Protein AF-K5BIT6-F1 (afdb_monomer)

Organism: Mycolicibacterium hassiacum (strain DSM 44199 / CIP 105218 / JCM 12690 / 3849) (NCBI:txid1122247)

Foldseek 3Di:
DQDPVNVVVVLVVCVVVQQKDWDWDPDVVTDIDIDGDPVNVVVVVVCVVVVVVCVVCVVVVVVVVVD

Radius of gyration: 16.74 Å; Cα contacts (8 Å, |Δi|>4): 42; chains: 1; bounding box: 30×27×47 Å

Sequence (67 aa):
LISQKMLTQHLKELQRHGVVHRESYHEVPPRVEYSMTPAGVELLAALNPLGEWAEKHIDLICAADER

Solvent-accessible surface area (backbone atoms only — not comparable to full-atom values): 3978 Å² total; per-residue (Å²): 136,84,49,73,67,57,53,53,49,51,53,52,49,37,35,76,71,52,30,34,42,78,48,77,46,94,48,92,77,71,48,74,50,77,44,72,28,75,66,25,50,54,48,48,62,67,44,44,64,56,51,56,50,44,68,76,40,41,70,62,52,58,65,55,71,79,109

Nearest PDB structures (foldseek):
  4a5m-assembly1_B  TM=9.045E-01  e=4.504E-05  Bacillus subtilis
  4a5n-assembly2_D  TM=8.967E-01  e=6.851E-05  Bacillus subtilis
  1yyv-assembly1_B  TM=8.216E-01  e=1.042E-04  Salmonella enterica subsp. enterica serovar Typhimurium str. LT2
  5hs8-assembly1_A  TM=8.559E-01  e=2.096E-04  Bacillus subtilis subsp. subtilis str. 168
  4hqe-assembly1_A  TM=9.241E-01  e=6.003E-03  Staphylococcus aureus

InterPro domains:
  IPR002577 Helix-turn-helix, HxlR type [PF01638] (2-59)
  IPR002577 Helix-turn-helix, HxlR type [PS51118] (1-62)
  IPR036388 Winged helix-like DNA-binding domain superfamily [G3DSA:1.10.10.10] (1-67)
  IPR036390 Winged helix DNA-binding domain superfamily [SSF46785] (2-63)

Mean predicted aligned error: 5.88 Å

pLDDT: mean 89.53, std 10.78, range [45.78, 97.06]

Structure (mmCIF, N/CA/C/O backbone):
data_AF-K5BIT6-F1
#
_entry.id   AF-K5BIT6-F1
#
loop_
_atom_site.group_PDB
_atom_site.id
_atom_site.type_symbol
_atom_site.label_atom_id
_atom_site.label_alt_i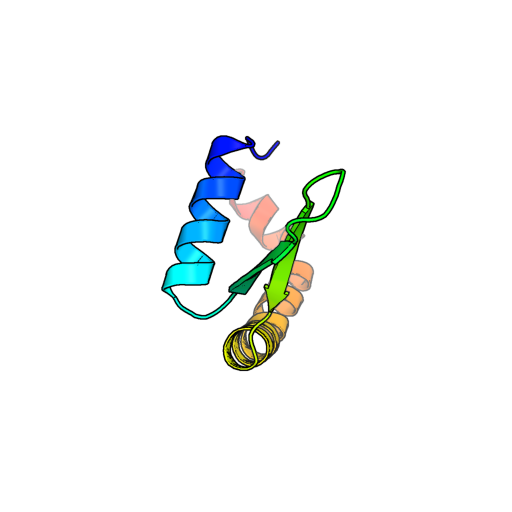d
_atom_site.label_comp_id
_atom_site.label_asym_id
_atom_site.label_entity_id
_atom_site.label_seq_id
_atom_site.pdbx_PDB_ins_code
_atom_site.Cartn_x
_atom_site.Cartn_y
_atom_site.Cartn_z
_atom_site.occupancy
_atom_site.B_iso_or_equiv
_atom_site.auth_seq_id
_atom_site.auth_comp_id
_atom_site.auth_asym_id
_atom_site.auth_atom_id
_atom_site.pdbx_PDB_model_num
ATOM 1 N N . LEU A 1 1 ? 10.655 11.651 0.442 1.00 56.06 1 LEU A N 1
ATOM 2 C CA . LEU A 1 1 ? 10.066 11.580 1.803 1.00 56.06 1 LEU A CA 1
ATOM 3 C C . LEU A 1 1 ? 8.556 11.712 1.678 1.00 56.06 1 LEU A C 1
ATOM 5 O O . LEU A 1 1 ? 8.094 12.735 1.193 1.00 56.06 1 LEU A O 1
ATOM 9 N N . ILE A 1 2 ? 7.792 10.685 2.049 1.00 74.69 2 ILE A N 1
ATOM 10 C CA . ILE A 1 2 ? 6.325 10.768 2.054 1.00 74.69 2 ILE A CA 1
ATOM 11 C C . ILE A 1 2 ? 5.902 11.394 3.385 1.00 74.69 2 ILE A C 1
ATOM 13 O O . ILE A 1 2 ? 6.340 10.950 4.444 1.00 74.69 2 ILE A O 1
ATOM 17 N N . SER A 1 3 ? 5.073 12.440 3.348 1.00 90.31 3 SER A N 1
ATOM 18 C CA . SER A 1 3 ? 4.543 13.037 4.578 1.00 90.31 3 SER A CA 1
ATOM 19 C C . SER A 1 3 ? 3.475 12.136 5.207 1.00 90.31 3 SER A C 1
ATOM 21 O O . SER A 1 3 ? 2.720 11.470 4.496 1.00 90.31 3 SER A O 1
ATOM 23 N N . GLN A 1 4 ? 3.343 12.159 6.539 1.00 87.50 4 GLN A N 1
ATOM 24 C CA . GLN A 1 4 ? 2.297 11.391 7.238 1.00 87.50 4 GLN A CA 1
ATOM 25 C C . GLN A 1 4 ? 0.889 11.719 6.718 1.00 87.50 4 GLN A C 1
ATOM 27 O O . GLN A 1 4 ? 0.036 10.838 6.599 1.00 87.50 4 GLN A O 1
ATOM 32 N N . LYS A 1 5 ? 0.657 12.990 6.362 1.00 88.75 5 LYS A N 1
ATOM 33 C CA . LYS A 1 5 ? -0.608 13.458 5.792 1.00 88.75 5 LYS A CA 1
ATOM 34 C C . LYS A 1 5 ? -0.887 12.811 4.433 1.00 88.75 5 LYS A C 1
ATOM 36 O O . LYS A 1 5 ? -1.992 12.316 4.232 1.00 88.75 5 LYS A O 1
ATOM 41 N N . MET A 1 6 ? 0.103 12.782 3.537 1.00 93.38 6 MET A N 1
ATOM 42 C CA . MET A 1 6 ? -0.036 12.159 2.215 1.00 93.38 6 MET A CA 1
ATOM 43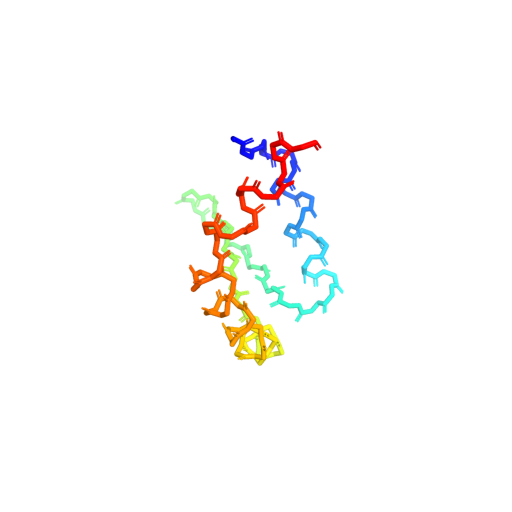 C C . MET A 1 6 ? -0.238 10.648 2.321 1.00 93.38 6 MET A C 1
ATOM 45 O O . MET A 1 6 ? -1.139 10.115 1.686 1.00 93.38 6 MET A O 1
ATOM 49 N N . LEU A 1 7 ? 0.532 9.967 3.176 1.00 90.62 7 LEU A N 1
ATOM 50 C CA . LEU A 1 7 ? 0.367 8.529 3.397 1.00 90.62 7 LEU A CA 1
ATOM 51 C C . LEU A 1 7 ? -1.044 8.199 3.903 1.00 90.62 7 LEU A C 1
ATOM 53 O O . LEU A 1 7 ? -1.708 7.315 3.371 1.00 90.62 7 LEU A O 1
ATOM 57 N N . THR A 1 8 ? -1.529 8.951 4.893 1.00 91.25 8 THR A N 1
ATOM 58 C CA . THR A 1 8 ? -2.880 8.765 5.441 1.00 91.25 8 THR A CA 1
ATOM 59 C C . THR A 1 8 ? -3.957 9.022 4.388 1.00 91.25 8 THR A C 1
ATOM 61 O O . THR A 1 8 ? -4.964 8.318 4.358 1.00 91.25 8 THR A O 1
ATOM 64 N N . GLN A 1 9 ? -3.765 10.025 3.526 1.00 93.50 9 GLN A N 1
ATOM 65 C CA . GLN A 1 9 ? -4.696 10.317 2.441 1.00 93.50 9 GLN A CA 1
ATOM 66 C C . GLN A 1 9 ? -4.746 9.167 1.426 1.00 93.50 9 GLN A C 1
ATOM 68 O O . GLN A 1 9 ? -5.832 8.662 1.153 1.00 93.50 9 GLN A O 1
ATOM 73 N N . HIS A 1 10 ? -3.595 8.698 0.941 1.00 94.00 10 HIS A N 1
ATOM 74 C CA . HIS A 1 10 ? -3.542 7.595 -0.021 1.00 94.00 10 HIS A CA 1
ATOM 75 C C . HIS A 1 10 ? -4.107 6.292 0.560 1.00 94.00 10 HIS A C 1
ATOM 77 O O . HIS A 1 10 ? -4.862 5.598 -0.115 1.00 94.00 10 HIS A O 1
ATOM 83 N N . LEU A 1 11 ? -3.829 5.973 1.830 1.00 93.56 11 LEU A N 1
ATOM 84 C CA . LEU A 1 11 ? -4.411 4.793 2.482 1.00 93.56 11 LEU A CA 1
ATOM 85 C C . LEU A 1 11 ? -5.939 4.887 2.592 1.00 93.56 11 LEU A C 1
ATOM 87 O O . LEU A 1 11 ? -6.627 3.894 2.370 1.00 93.56 11 LEU A O 1
ATOM 91 N N . LYS A 1 12 ? -6.489 6.075 2.879 1.00 93.62 12 LYS A N 1
ATOM 92 C CA . LYS A 1 12 ? -7.946 6.295 2.876 1.00 93.62 12 LYS A CA 1
ATOM 93 C C . LYS A 1 12 ? -8.552 6.123 1.485 1.00 93.62 12 LYS A C 1
ATOM 95 O O . LYS A 1 12 ? -9.640 5.566 1.366 1.00 93.62 12 LYS A O 1
ATOM 100 N N . GLU A 1 13 ? -7.870 6.594 0.445 1.00 95.44 13 GLU A N 1
ATOM 101 C CA . GLU A 1 13 ? -8.308 6.421 -0.942 1.00 95.44 13 GLU A CA 1
ATOM 102 C C . GLU A 1 13 ? -8.302 4.938 -1.333 1.00 95.44 13 GLU A C 1
ATOM 104 O O . GLU A 1 13 ? -9.329 4.422 -1.770 1.00 95.44 13 GLU A O 1
ATOM 109 N N . LEU A 1 14 ? -7.207 4.218 -1.077 1.00 94.94 14 LEU A N 1
ATOM 110 C CA . LEU A 1 14 ? -7.103 2.778 -1.341 1.00 94.94 14 LEU A CA 1
ATOM 111 C C . LEU A 1 14 ? -8.126 1.955 -0.550 1.00 94.94 14 LEU A C 1
ATOM 113 O O . LEU A 1 14 ? -8.685 0.994 -1.081 1.00 94.94 14 LEU A O 1
ATOM 117 N N . GLN A 1 15 ? -8.426 2.355 0.689 1.00 94.94 15 GLN A N 1
ATOM 118 C CA . GLN A 1 15 ? -9.508 1.759 1.468 1.00 94.94 15 GLN A CA 1
ATOM 119 C C . GLN A 1 15 ? -10.871 1.999 0.807 1.00 94.94 15 GLN A C 1
ATOM 121 O O . GLN A 1 15 ? -11.660 1.066 0.666 1.00 94.94 15 GLN A O 1
ATOM 126 N N . ARG A 1 16 ? -11.153 3.230 0.357 1.00 95.25 16 ARG A N 1
ATOM 127 C CA . ARG A 1 16 ? -12.407 3.573 -0.336 1.00 95.25 16 ARG A CA 1
ATOM 128 C C . ARG A 1 16 ? -12.573 2.801 -1.647 1.00 95.25 16 ARG A C 1
ATOM 130 O O . ARG A 1 16 ? -13.693 2.459 -2.009 1.00 95.25 16 ARG A O 1
ATOM 137 N N . HIS A 1 17 ? -11.473 2.528 -2.342 1.00 95.06 17 HIS A N 1
ATOM 138 C CA . HIS A 1 17 ? -11.455 1.741 -3.574 1.00 95.06 17 HIS A CA 1
ATOM 139 C C . HIS A 1 17 ? -11.478 0.221 -3.336 1.00 95.06 17 HIS A C 1
ATOM 141 O O . HIS A 1 17 ? -11.492 -0.537 -4.299 1.00 95.06 17 HIS A O 1
ATOM 147 N N . GLY A 1 18 ? -11.508 -0.236 -2.079 1.00 93.94 18 GLY A N 1
ATOM 148 C CA . GLY A 1 18 ? -11.589 -1.658 -1.742 1.00 93.94 18 GLY A CA 1
ATOM 149 C C . GLY A 1 18 ? -10.296 -2.434 -1.986 1.00 93.94 18 GLY A C 1
ATOM 150 O O . GLY A 1 18 ? -10.336 -3.658 -2.029 1.00 93.94 18 GLY A O 1
ATOM 151 N N . VAL A 1 19 ? -9.160 -1.748 -2.136 1.00 95.94 19 VAL A N 1
ATOM 152 C CA . VAL A 1 19 ? -7.831 -2.349 -2.363 1.00 95.94 19 VAL A CA 1
ATOM 153 C C . VAL A 1 19 ? -7.151 -2.687 -1.033 1.00 95.94 19 VAL A C 1
ATOM 155 O O . VAL A 1 19 ? -6.468 -3.701 -0.910 1.00 95.94 19 VAL A O 1
ATOM 158 N N . VAL A 1 20 ? -7.367 -1.849 -0.017 1.00 96.62 20 VAL A N 1
ATOM 159 C CA . VAL A 1 20 ? -6.766 -1.988 1.315 1.00 96.62 20 VAL A CA 1
ATOM 160 C C . VAL A 1 20 ? -7.860 -2.136 2.371 1.00 96.62 20 VAL A C 1
ATOM 162 O O . VAL A 1 20 ? -8.824 -1.375 2.406 1.00 96.62 20 VAL A O 1
ATOM 165 N N . HIS A 1 21 ? -7.701 -3.107 3.261 1.00 95.50 21 HIS A N 1
ATOM 166 C CA . HIS A 1 21 ? -8.479 -3.258 4.479 1.00 95.50 21 HIS A CA 1
ATOM 167 C C . HIS A 1 21 ? -7.785 -2.531 5.635 1.00 95.50 21 HIS A C 1
ATOM 169 O O . HIS A 1 21 ? -6.562 -2.564 5.756 1.00 95.50 21 HIS A O 1
ATOM 175 N N . ARG A 1 22 ? -8.573 -1.870 6.487 1.00 95.50 22 ARG A N 1
ATOM 176 C CA . ARG A 1 22 ? -8.095 -1.170 7.681 1.00 95.50 22 ARG A CA 1
ATOM 177 C C . ARG A 1 22 ? -8.770 -1.767 8.904 1.00 95.50 22 ARG A C 1
ATOM 179 O O . ARG A 1 22 ? -9.985 -1.633 9.049 1.00 95.50 22 ARG A O 1
ATOM 186 N N . GLU A 1 23 ? -7.974 -2.301 9.816 1.00 94.69 23 GLU A N 1
ATOM 187 C CA . GLU A 1 23 ? -8.443 -2.867 11.074 1.00 94.69 23 GLU A CA 1
ATOM 188 C C . GLU A 1 23 ? -7.952 -2.024 12.255 1.00 94.69 23 GLU A C 1
ATOM 190 O O . GLU A 1 23 ? -6.812 -1.561 12.287 1.00 94.69 23 GLU A O 1
ATOM 195 N N . SER A 1 24 ? -8.839 -1.738 13.210 1.00 93.62 24 SER A N 1
ATOM 196 C CA . SER A 1 24 ? -8.511 -0.975 14.420 1.00 93.62 24 SER A CA 1
ATOM 197 C C . SER A 1 24 ? -8.664 -1.858 15.642 1.00 93.62 24 SER A C 1
ATOM 199 O O . SER A 1 24 ? -9.763 -2.322 15.944 1.00 93.62 24 SER A O 1
ATOM 201 N N . TYR A 1 25 ? -7.562 -2.037 16.356 1.00 93.56 25 TYR A N 1
ATOM 202 C CA . TYR A 1 25 ? -7.503 -2.847 17.557 1.00 93.56 25 TYR A CA 1
ATOM 203 C C . TYR A 1 25 ? -7.615 -1.937 18.775 1.00 93.56 25 TYR A C 1
ATOM 205 O O . TYR A 1 25 ? -6.774 -1.067 19.009 1.00 93.56 25 TYR A O 1
ATOM 213 N N . HIS A 1 26 ? -8.675 -2.143 19.552 1.00 88.94 26 HIS A N 1
ATOM 214 C CA . HIS A 1 26 ? -8.963 -1.392 20.775 1.00 88.94 26 HIS A CA 1
ATOM 215 C C . HIS A 1 26 ? -8.222 -1.999 21.980 1.00 88.94 26 HIS A C 1
ATOM 217 O O . HIS A 1 26 ? -8.814 -2.251 23.026 1.00 88.94 26 HIS A O 1
ATOM 223 N N . GLU A 1 27 ? -6.931 -2.279 21.808 1.00 88.88 27 GLU A N 1
ATOM 224 C CA . GLU A 1 27 ? -6.027 -2.748 22.862 1.00 88.88 27 GLU A CA 1
ATOM 225 C C . GLU A 1 27 ? -5.192 -1.582 23.418 1.00 88.88 27 GLU A C 1
ATOM 227 O O . GLU A 1 27 ? -5.235 -0.465 22.899 1.00 88.88 27 GLU A O 1
ATOM 232 N N . VAL A 1 28 ? -4.456 -1.813 24.507 1.00 88.12 28 VAL A N 1
ATOM 233 C CA . VAL A 1 28 ? -3.505 -0.836 25.054 1.00 88.12 28 VAL A CA 1
ATOM 234 C C . VAL A 1 28 ? -2.092 -1.355 24.778 1.00 88.12 28 VAL A C 1
ATOM 236 O O . VAL A 1 28 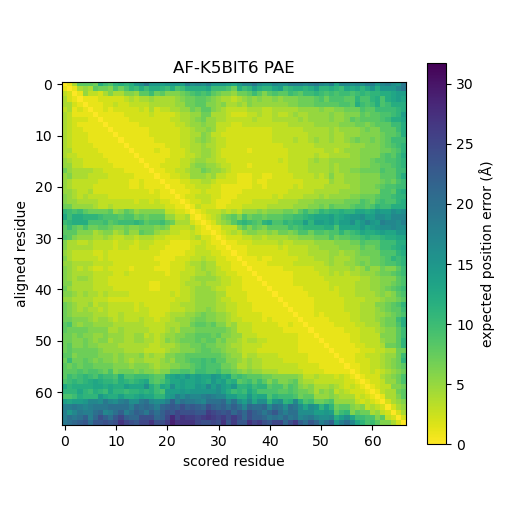? -1.729 -2.381 25.354 1.00 88.12 28 VAL A O 1
ATOM 239 N N . PRO A 1 29 ? -1.277 -0.669 23.953 1.00 84.69 29 PRO A N 1
ATOM 240 C CA . PRO A 1 29 ? -1.555 0.576 23.222 1.00 84.69 29 PRO A CA 1
ATOM 241 C C . PRO A 1 29 ? -2.444 0.368 21.976 1.00 84.69 29 PRO A C 1
ATOM 243 O O . PRO A 1 29 ? -2.355 -0.677 21.337 1.00 84.69 29 PRO A O 1
ATOM 246 N N . PRO A 1 30 ? -3.259 1.364 21.579 1.00 88.69 30 PRO A N 1
ATOM 247 C CA . PRO A 1 30 ? -4.123 1.229 20.409 1.00 88.69 30 PRO A CA 1
ATOM 248 C C . PRO A 1 30 ? -3.287 1.119 19.132 1.00 88.69 30 PRO A C 1
ATOM 250 O O . PRO A 1 30 ? -2.409 1.952 18.887 1.00 88.69 30 PRO A O 1
ATOM 253 N N . ARG A 1 31 ? -3.596 0.126 18.289 1.00 92.44 31 ARG A N 1
ATOM 254 C CA . ARG A 1 31 ? -2.943 -0.075 16.986 1.00 92.44 31 ARG A CA 1
ATOM 255 C C . ARG A 1 31 ? -3.945 -0.110 15.840 1.00 92.44 31 ARG A C 1
ATOM 257 O O . ARG A 1 31 ? -5.109 -0.483 15.993 1.00 92.44 31 ARG A O 1
ATOM 264 N N . VAL A 1 32 ? -3.466 0.288 14.668 1.00 93.12 32 VAL A N 1
ATOM 265 C CA . VAL A 1 32 ? -4.207 0.221 13.409 1.00 93.12 32 VAL A CA 1
ATOM 266 C C . VAL A 1 32 ? -3.353 -0.546 12.423 1.00 93.12 32 VAL A C 1
ATOM 268 O O . VAL A 1 32 ? -2.199 -0.181 12.206 1.00 93.12 32 VAL A O 1
ATOM 271 N N . GLU A 1 33 ? -3.930 -1.570 11.812 1.00 94.00 33 GLU A N 1
ATOM 272 C CA . GLU A 1 33 ? -3.264 -2.360 10.785 1.00 94.00 33 GLU A CA 1
ATOM 273 C C . GLU A 1 33 ? -3.945 -2.174 9.439 1.00 94.00 33 GLU A C 1
ATOM 275 O O . GLU A 1 33 ? -5.159 -1.971 9.343 1.00 94.00 33 GLU A O 1
ATOM 280 N N . TYR A 1 34 ? -3.124 -2.217 8.396 1.00 94.56 34 TYR A N 1
ATOM 281 C CA . TYR A 1 34 ? -3.561 -2.151 7.014 1.00 94.56 34 TYR A CA 1
ATOM 282 C C . TYR A 1 34 ? -3.127 -3.437 6.323 1.00 94.56 34 TYR A C 1
ATOM 284 O O . TYR A 1 34 ? -1.955 -3.806 6.380 1.00 94.56 34 TYR A O 1
ATOM 292 N N . SER A 1 35 ? -4.065 -4.106 5.666 1.00 95.50 35 SER A N 1
ATOM 293 C CA . SER A 1 35 ? -3.822 -5.335 4.914 1.00 95.50 35 SER A CA 1
ATOM 294 C C . SER A 1 35 ? -4.407 -5.220 3.511 1.00 95.50 35 SER A C 1
ATOM 296 O O . SER A 1 35 ? -5.278 -4.394 3.247 1.00 95.50 35 SER A O 1
ATOM 298 N N . MET A 1 36 ? -3.904 -6.015 2.572 1.00 95.81 36 MET A N 1
ATOM 299 C CA . MET A 1 36 ? -4.463 -6.060 1.219 1.00 95.81 36 MET A CA 1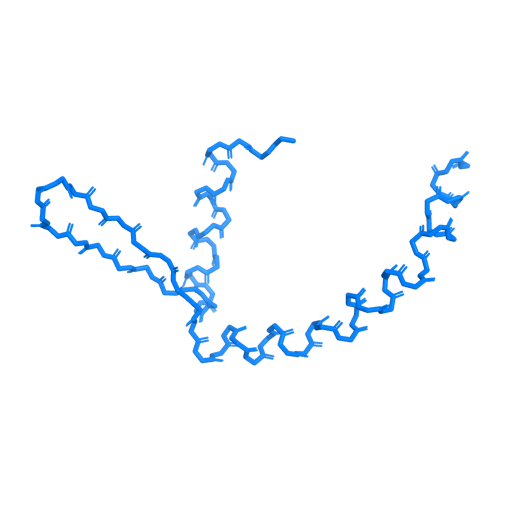
ATOM 300 C C . MET A 1 36 ? -5.780 -6.837 1.234 1.00 95.81 36 MET A C 1
ATOM 302 O O . MET A 1 36 ? -5.887 -7.876 1.885 1.00 95.81 36 MET A O 1
ATOM 306 N N . THR A 1 37 ? -6.779 -6.359 0.498 1.00 97.06 37 THR A N 1
ATOM 307 C CA . THR A 1 37 ? -7.973 -7.165 0.206 1.00 97.06 37 THR A CA 1
ATOM 308 C C . THR A 1 37 ? -7.652 -8.197 -0.884 1.00 97.06 37 THR A C 1
ATOM 310 O O . THR A 1 37 ? -6.656 -8.034 -1.593 1.00 97.06 37 THR A O 1
ATOM 313 N N . PRO A 1 38 ? -8.497 -9.223 -1.100 1.00 96.81 38 PRO A N 1
ATOM 314 C CA . PRO A 1 38 ? -8.333 -10.132 -2.238 1.00 96.81 38 PRO A CA 1
ATOM 315 C C . PRO A 1 38 ? -8.238 -9.393 -3.583 1.00 96.81 38 PRO A C 1
ATOM 317 O O . PRO A 1 38 ? -7.316 -9.636 -4.356 1.00 96.81 38 PRO A O 1
ATOM 320 N N . ALA A 1 39 ? -9.107 -8.400 -3.803 1.00 95.19 39 ALA A N 1
ATOM 321 C CA . ALA A 1 39 ? -9.069 -7.553 -4.995 1.00 95.19 39 ALA A CA 1
ATOM 322 C C . ALA A 1 39 ? -7.773 -6.728 -5.092 1.00 95.19 39 ALA A C 1
ATOM 324 O O . ALA A 1 39 ? -7.236 -6.533 -6.179 1.00 95.19 39 ALA A O 1
ATOM 325 N N . GLY A 1 40 ? -7.238 -6.257 -3.961 1.00 95.12 40 GLY A N 1
ATOM 326 C CA . GLY A 1 40 ? -5.956 -5.561 -3.933 1.00 95.12 40 GLY A CA 1
ATOM 327 C C . GLY A 1 40 ? -4.783 -6.465 -4.298 1.00 95.12 40 GLY A C 1
ATOM 328 O O . GLY A 1 40 ? -3.889 -6.036 -5.025 1.00 95.12 40 GLY A O 1
ATOM 329 N N . VAL A 1 41 ? -4.790 -7.722 -3.846 1.00 96.44 41 VAL A N 1
ATOM 330 C CA . VAL A 1 41 ? -3.771 -8.715 -4.224 1.00 96.44 41 VAL A CA 1
ATOM 331 C C . VAL A 1 41 ? -3.826 -9.009 -5.724 1.00 96.44 41 VAL A C 1
ATOM 333 O O . VAL A 1 41 ? -2.782 -9.022 -6.373 1.00 96.44 41 VAL A O 1
ATOM 336 N N . GLU A 1 42 ? -5.021 -9.182 -6.293 1.00 96.38 42 GLU A N 1
ATOM 337 C CA . GLU A 1 42 ? -5.201 -9.361 -7.741 1.00 96.38 42 GLU A CA 1
ATOM 338 C C . GLU A 1 42 ? -4.700 -8.148 -8.534 1.00 96.38 42 GLU A C 1
ATOM 340 O O . GLU A 1 42 ? -3.979 -8.304 -9.521 1.00 96.38 42 GLU A O 1
ATOM 345 N N . LEU A 1 43 ? -5.015 -6.934 -8.070 1.00 94.44 43 LEU A N 1
ATOM 346 C CA . LEU A 1 43 ? -4.512 -5.701 -8.671 1.00 94.44 43 LEU A CA 1
ATOM 347 C C . LEU A 1 43 ? -2.981 -5.646 -8.640 1.00 94.44 43 LEU A C 1
ATOM 349 O O . LEU A 1 43 ? -2.361 -5.326 -9.651 1.00 94.44 43 LEU A O 1
ATOM 353 N N . LEU A 1 44 ? -2.363 -5.976 -7.505 1.00 93.19 44 LEU A N 1
ATOM 354 C CA . LEU A 1 44 ? -0.906 -6.005 -7.389 1.00 93.19 44 LEU A CA 1
ATOM 355 C C . LEU A 1 44 ? -0.293 -7.024 -8.358 1.00 93.19 44 LEU A C 1
ATOM 357 O O . LEU A 1 44 ? 0.664 -6.701 -9.055 1.00 93.19 44 LEU A O 1
ATOM 361 N N . ALA A 1 45 ? -0.876 -8.220 -8.464 1.00 95.56 45 ALA A N 1
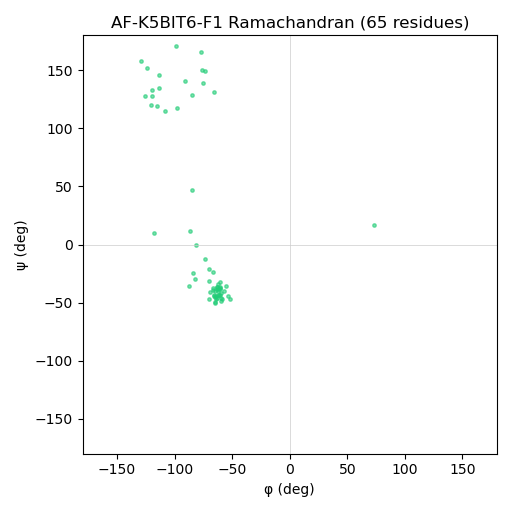ATOM 362 C CA . ALA A 1 45 ? -0.420 -9.238 -9.407 1.00 95.56 45 ALA A CA 1
ATOM 363 C C . ALA A 1 45 ? -0.511 -8.763 -10.869 1.00 95.56 45 ALA A C 1
ATOM 365 O O . ALA A 1 45 ? 0.389 -9.043 -11.658 1.00 95.56 45 ALA A O 1
ATOM 366 N N . ALA A 1 46 ? -1.553 -8.005 -11.220 1.00 95.06 46 ALA A N 1
ATOM 367 C CA . ALA A 1 46 ? -1.696 -7.406 -12.546 1.00 95.06 46 ALA A CA 1
ATOM 368 C C . ALA A 1 46 ? -0.692 -6.267 -12.808 1.00 95.06 46 ALA A C 1
ATOM 370 O O . ALA A 1 46 ? -0.280 -6.065 -13.950 1.00 95.06 46 ALA A O 1
ATOM 371 N N . LEU A 1 47 ? -0.287 -5.529 -11.769 1.00 94.75 47 LEU A N 1
ATOM 372 C CA . LEU A 1 47 ? 0.679 -4.430 -11.865 1.00 94.75 47 LEU A CA 1
ATOM 373 C C . LEU A 1 47 ? 2.141 -4.896 -11.828 1.00 94.75 47 LEU A C 1
ATOM 375 O O . LEU A 1 47 ? 3.002 -4.200 -12.364 1.00 94.75 47 LEU A O 1
ATOM 379 N N . ASN A 1 48 ? 2.438 -6.061 -11.247 1.00 95.88 48 ASN A N 1
ATOM 380 C CA . ASN A 1 48 ? 3.806 -6.579 -11.135 1.00 95.88 48 ASN A CA 1
ATOM 381 C C . ASN A 1 48 ? 4.572 -6.612 -12.473 1.00 95.88 48 ASN A C 1
ATOM 383 O O . ASN A 1 48 ? 5.685 -6.090 -12.506 1.00 95.88 48 ASN A O 1
ATOM 387 N N . PRO A 1 49 ? 4.010 -7.111 -13.594 1.00 95.88 49 PRO A N 1
ATOM 388 C CA . PRO A 1 49 ? 4.716 -7.108 -14.878 1.0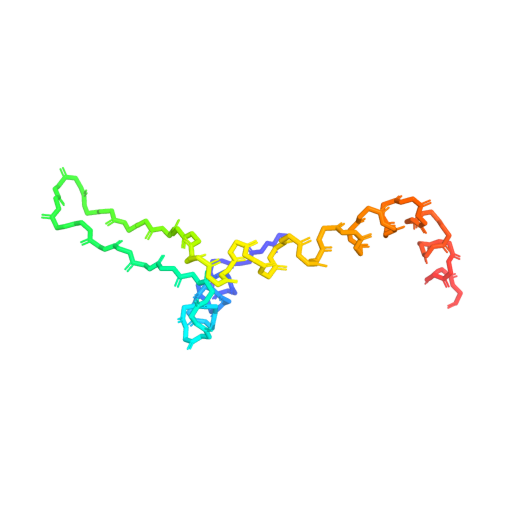0 95.88 49 PRO A CA 1
ATOM 389 C C . PRO A 1 49 ? 5.083 -5.704 -15.368 1.00 95.88 49 PRO A C 1
ATOM 391 O O . PRO A 1 49 ? 6.110 -5.522 -16.021 1.00 95.88 49 PRO A O 1
ATOM 394 N N . LEU A 1 50 ? 4.255 -4.702 -15.051 1.00 93.38 50 LEU A N 1
ATOM 395 C CA . LEU A 1 50 ? 4.551 -3.309 -15.373 1.00 93.38 50 LEU A CA 1
ATOM 396 C C . LEU A 1 50 ? 5.720 -2.791 -14.527 1.00 93.38 50 LEU A C 1
ATOM 398 O O . LEU A 1 50 ? 6.591 -2.109 -15.059 1.00 93.38 50 LEU A O 1
ATOM 402 N N . GLY A 1 51 ? 5.762 -3.151 -13.241 1.00 92.31 51 GLY A N 1
ATOM 403 C CA . GLY A 1 51 ? 6.893 -2.862 -12.358 1.00 92.31 51 GLY A CA 1
ATOM 404 C C . GLY A 1 51 ? 8.190 -3.496 -12.859 1.00 92.31 51 GLY A C 1
ATOM 405 O O . GLY A 1 51 ? 9.185 -2.801 -13.028 1.00 92.31 51 GLY A O 1
ATOM 406 N N . GLU A 1 52 ? 8.158 -4.782 -13.211 1.00 94.88 52 GLU A N 1
ATOM 407 C CA . GLU A 1 52 ? 9.315 -5.489 -13.774 1.00 94.88 52 GLU A CA 1
ATOM 408 C C . GLU A 1 52 ? 9.795 -4.874 -15.093 1.00 94.88 52 GLU A C 1
ATOM 410 O O . GLU A 1 52 ? 10.994 -4.815 -15.368 1.00 94.88 52 GLU A O 1
ATOM 415 N N . TRP A 1 53 ? 8.865 -4.433 -15.945 1.00 94.75 53 TRP A N 1
ATOM 416 C CA . TRP A 1 53 ? 9.222 -3.712 -17.159 1.00 94.75 53 TRP A CA 1
ATOM 417 C C . TRP A 1 53 ? 9.884 -2.374 -16.826 1.00 94.75 53 TRP A C 1
ATOM 419 O O . TRP A 1 53 ? 10.922 -2.061 -17.410 1.00 94.75 53 TRP A O 1
ATOM 429 N N . ALA A 1 54 ? 9.321 -1.615 -15.883 1.00 92.31 54 ALA A N 1
ATOM 430 C CA . ALA A 1 54 ? 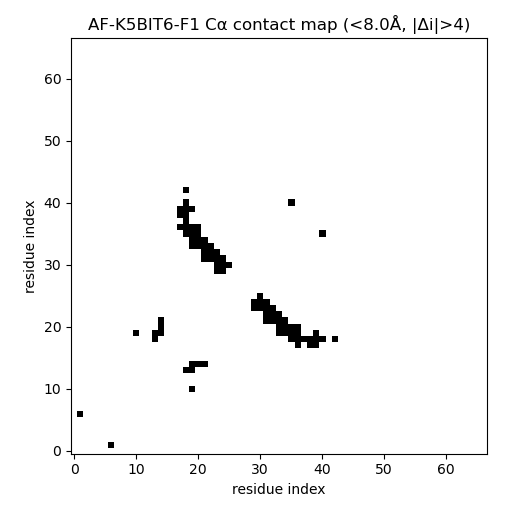9.851 -0.321 -15.477 1.00 92.31 54 ALA A CA 1
ATOM 431 C C . ALA A 1 54 ? 11.258 -0.453 -14.882 1.00 92.31 54 ALA A C 1
ATOM 433 O O . ALA A 1 54 ? 12.138 0.302 -15.269 1.00 92.31 54 ALA A O 1
ATOM 434 N N . GLU A 1 55 ? 11.508 -1.450 -14.032 1.00 92.38 55 GLU A N 1
ATOM 435 C CA . GLU A 1 55 ? 12.841 -1.731 -13.481 1.00 92.38 55 GLU A CA 1
ATOM 436 C C . GLU A 1 55 ? 13.868 -2.035 -14.578 1.00 92.38 55 GLU A C 1
ATOM 438 O O . GLU A 1 55 ? 14.983 -1.521 -14.541 1.00 92.38 55 GLU A O 1
ATOM 443 N N . LYS A 1 56 ? 13.488 -2.807 -15.605 1.00 94.12 56 LYS A N 1
ATOM 444 C CA . LYS A 1 56 ? 14.374 -3.123 -16.743 1.00 94.12 56 LYS A CA 1
ATOM 445 C C . LYS A 1 56 ? 14.708 -1.912 -17.615 1.00 94.12 56 LYS A C 1
ATOM 447 O O . LYS A 1 56 ? 15.711 -1.944 -18.321 1.00 94.12 56 LYS A O 1
ATOM 452 N N . HIS A 1 57 ? 13.864 -0.883 -17.608 1.00 92.81 57 HIS A N 1
ATOM 453 C CA . HIS A 1 57 ? 13.997 0.290 -18.475 1.00 92.81 57 HIS A CA 1
ATOM 454 C C . HIS A 1 57 ? 14.208 1.586 -17.688 1.00 92.81 57 HIS A C 1
ATOM 456 O O . HIS A 1 57 ? 14.177 2.662 -18.284 1.00 92.81 57 HIS A O 1
ATOM 462 N N . ILE A 1 58 ? 14.444 1.500 -16.375 1.00 90.19 58 ILE A N 1
ATOM 463 C CA . ILE A 1 58 ? 14.566 2.667 -15.498 1.00 90.19 58 ILE A CA 1
ATOM 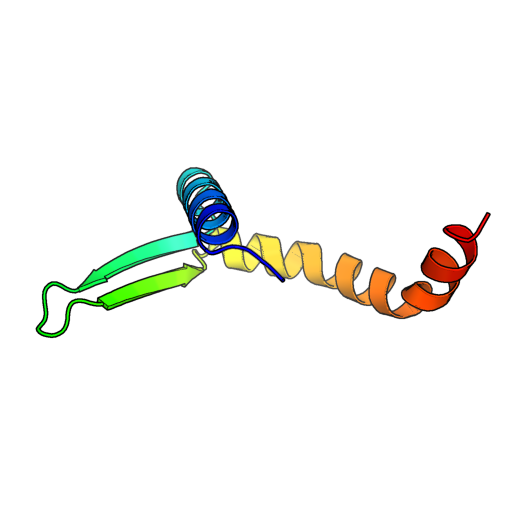464 C C . ILE A 1 58 ? 15.678 3.598 -15.992 1.00 90.19 58 ILE A C 1
ATOM 466 O O . ILE A 1 58 ? 15.469 4.802 -16.077 1.00 90.19 58 ILE A O 1
ATOM 470 N N . ASP A 1 59 ? 16.799 3.038 -16.452 1.00 87.62 59 ASP A N 1
ATOM 471 C CA . ASP A 1 59 ? 17.937 3.803 -16.968 1.00 87.62 59 ASP A CA 1
ATOM 472 C C . ASP A 1 59 ? 17.597 4.551 -18.266 1.00 87.62 59 ASP A C 1
ATOM 474 O O . ASP A 1 59 ? 18.014 5.691 -18.459 1.00 87.62 59 ASP A O 1
ATOM 478 N N . LEU A 1 60 ? 16.797 3.938 -19.147 1.00 86.75 60 LEU A N 1
ATOM 479 C CA . LEU A 1 60 ? 16.316 4.578 -20.376 1.00 86.75 60 LEU A CA 1
ATOM 480 C C . LEU A 1 60 ? 15.387 5.753 -20.045 1.00 86.75 60 LEU A C 1
ATOM 482 O O . LEU A 1 60 ? 15.481 6.809 -20.665 1.00 86.75 60 LEU A O 1
ATOM 486 N N . ILE A 1 61 ? 14.482 5.551 -19.086 1.00 82.94 61 ILE A N 1
ATOM 487 C CA . ILE A 1 61 ? 13.484 6.546 -18.687 1.00 82.94 61 ILE A CA 1
ATOM 488 C C . ILE A 1 61 ? 14.164 7.715 -17.966 1.00 82.94 61 ILE A C 1
ATOM 490 O O . ILE A 1 61 ? 13.940 8.865 -18.332 1.00 82.94 61 ILE A O 1
ATOM 494 N N . CYS A 1 62 ? 15.061 7.442 -17.016 1.00 78.88 62 CYS A N 1
ATOM 495 C CA . CYS A 1 62 ? 15.816 8.477 -16.310 1.00 78.88 62 CYS A CA 1
ATOM 496 C C . CYS A 1 62 ? 16.734 9.274 -17.249 1.00 78.88 62 CYS A C 1
ATOM 498 O O . CYS A 1 62 ? 16.841 10.485 -17.096 1.00 78.88 62 CYS A O 1
ATOM 500 N N . ALA A 1 63 ? 17.335 8.636 -18.260 1.00 74.50 63 ALA A N 1
ATOM 501 C CA . ALA A 1 63 ? 18.123 9.342 -19.273 1.00 74.50 63 ALA A CA 1
ATOM 502 C C . ALA A 1 63 ? 17.270 10.206 -20.227 1.00 74.50 63 ALA A C 1
ATOM 504 O O . ALA A 1 63 ? 17.797 11.110 -20.878 1.00 74.50 63 ALA A O 1
ATOM 505 N N . ALA A 1 64 ? 15.968 9.926 -20.351 1.00 63.53 64 ALA A N 1
ATOM 506 C CA . ALA A 1 64 ? 15.042 10.721 -21.155 1.00 63.53 64 ALA A CA 1
ATO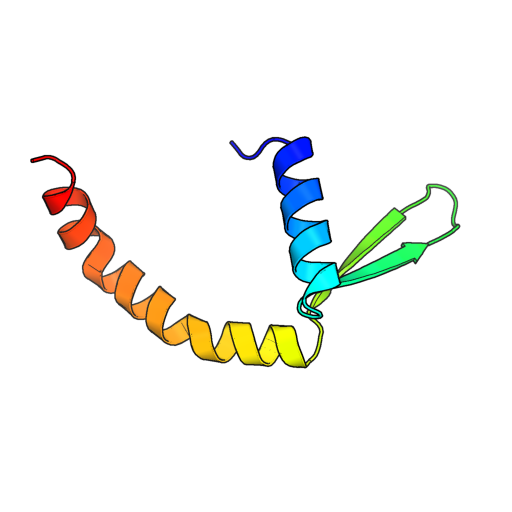M 507 C C . ALA A 1 64 ? 14.521 11.963 -20.410 1.00 63.53 64 ALA A C 1
ATOM 509 O O . ALA A 1 64 ? 14.265 12.973 -21.060 1.00 63.53 64 ALA A O 1
ATOM 510 N N . ASP A 1 65 ? 14.417 11.901 -19.078 1.00 58.31 65 ASP A N 1
ATOM 511 C CA . ASP A 1 65 ? 13.966 13.010 -18.218 1.00 58.31 65 ASP A CA 1
ATOM 512 C C . ASP A 1 65 ? 15.006 14.142 -18.065 1.00 58.31 65 ASP A C 1
ATOM 514 O O . ASP A 1 65 ? 14.670 15.232 -17.607 1.00 58.31 65 ASP A O 1
ATOM 518 N N . GLU A 1 66 ? 16.262 13.929 -18.473 1.00 54.62 66 GLU A N 1
ATOM 519 C CA . GLU A 1 66 ? 17.325 14.953 -18.452 1.00 54.62 66 GLU A CA 1
ATOM 520 C C . GLU A 1 66 ? 17.370 15.845 -19.717 1.00 54.62 66 GLU A C 1
ATOM 522 O O . GLU A 1 66 ? 18.339 16.585 -19.914 1.00 54.62 66 GLU A O 1
ATOM 527 N N . ARG A 1 67 ? 16.344 15.799 -20.583 1.00 45.78 67 ARG A N 1
ATOM 528 C CA . ARG A 1 67 ? 16.212 16.670 -21.771 1.00 45.78 67 ARG A CA 1
ATOM 529 C C . ARG A 1 67 ? 15.144 17.746 -21.638 1.00 45.78 67 ARG A C 1
ATOM 531 O O . ARG A 1 67 ? 14.035 17.438 -21.159 1.00 45.78 67 ARG A O 1
#

Secondary structure (DSSP, 8-state):
---HHHHHHHHHHHHHTTSEEEEEE-SSS-EEEEEE-HHHHHHHHHHHHHHHHHHHHHHHHHHHTT-